Protein AF-A0A2T5BJU6-F1 (afdb_monomer)

Nearest PDB structures (foldseek):
  3zkc-assembly1_A  TM=8.124E-01  e=7.590E+00  Bacillus subtilis subsp. subtilis str. 168
  5d4z-assembly3_4  TM=6.692E-01  e=9.704E+00  Salmonella phage SPC32H

Mean predicted aligned error: 9.02 Å

pLDDT: mean 83.71, std 12.28, range [58.28, 96.88]

Foldseek 3Di:
DCVLLVNDPVVVVCVVVVVDDDDDLVSVQSNCVSVVPDCVVCPPSNPDPPPPPPPPPPDPD

Structure (mmCIF, N/CA/C/O backbone):
data_AF-A0A2T5BJU6-F1
#
_entry.id   AF-A0A2T5BJU6-F1
#
loop_
_atom_site.group_PDB
_atom_site.id
_atom_site.type_symbol
_atom_site.label_atom_id
_atom_site.label_alt_id
_atom_site.label_comp_id
_atom_site.label_asym_id
_atom_site.label_entity_id
_atom_site.label_seq_id
_atom_site.pdbx_PDB_ins_code
_atom_site.Cartn_x
_atom_site.Cartn_y
_atom_site.Cartn_z
_atom_site.occupancy
_atom_site.B_iso_or_equiv
_atom_site.auth_seq_id
_atom_site.auth_comp_id
_atom_site.auth_asym_id
_atom_site.auth_atom_id
_atom_site.pdbx_PDB_model_num
ATOM 1 N N . MET A 1 1 ? -7.609 0.106 2.396 1.00 77.12 1 MET A N 1
ATOM 2 C CA . MET A 1 1 ? -6.130 0.066 2.405 1.00 77.12 1 MET A CA 1
ATOM 3 C C . MET A 1 1 ? -5.566 -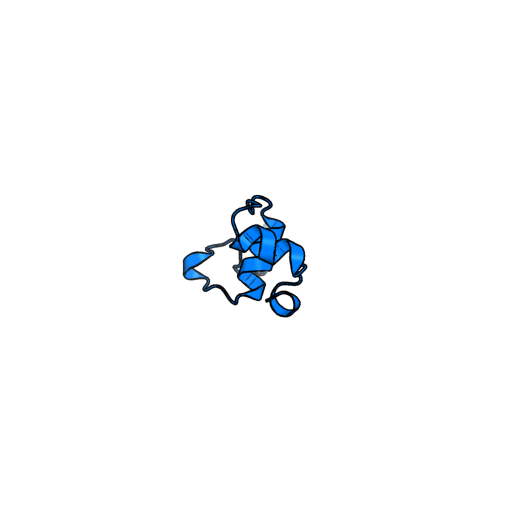1.308 2.726 1.00 77.12 1 MET A C 1
ATOM 5 O O . MET A 1 1 ? -4.880 -1.820 1.866 1.00 77.12 1 MET A O 1
ATOM 9 N N . ALA A 1 2 ? -5.863 -1.937 3.872 1.00 89.25 2 ALA A N 1
ATOM 10 C CA . ALA A 1 2 ? -5.230 -3.215 4.255 1.00 89.25 2 ALA A CA 1
ATOM 11 C C . ALA A 1 2 ? -5.288 -4.323 3.180 1.00 89.25 2 ALA A C 1
ATOM 13 O O . ALA A 1 2 ? -4.297 -5.001 2.937 1.00 89.25 2 ALA A O 1
ATOM 14 N N . LEU A 1 3 ? -6.429 -4.469 2.497 1.00 88.06 3 LEU A N 1
ATOM 15 C CA . LEU A 1 3 ? -6.589 -5.440 1.409 1.00 88.06 3 LEU A CA 1
ATOM 16 C C . LEU A 1 3 ? -5.829 -5.053 0.126 1.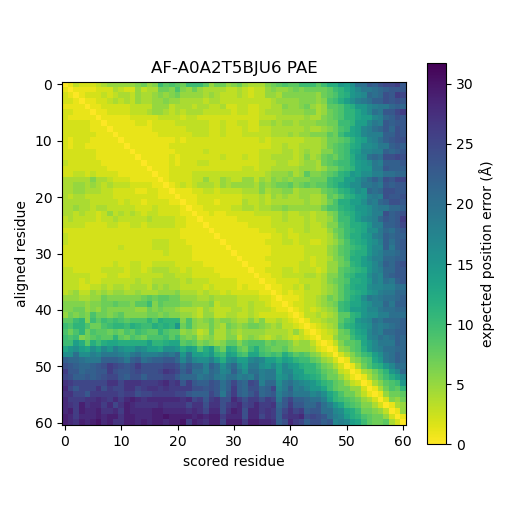00 88.06 3 LEU A C 1
ATOM 18 O O . LEU A 1 3 ? -5.393 -5.931 -0.601 1.00 88.06 3 LEU A O 1
ATOM 22 N N . LEU A 1 4 ? -5.659 -3.754 -0.133 1.00 89.00 4 LEU A N 1
ATOM 23 C CA . LEU A 1 4 ? -4.980 -3.237 -1.328 1.00 89.00 4 LEU A CA 1
ATOM 24 C C . LEU A 1 4 ? -3.458 -3.290 -1.180 1.00 89.00 4 LEU A C 1
ATOM 26 O O . LEU A 1 4 ? -2.750 -3.619 -2.117 1.00 89.00 4 LEU A O 1
ATOM 30 N N . THR A 1 5 ? -2.959 -2.997 0.020 1.00 89.25 5 THR A N 1
ATOM 31 C CA . THR A 1 5 ? -1.524 -2.915 0.306 1.00 89.25 5 THR A CA 1
ATOM 32 C C . THR A 1 5 ? -0.976 -4.196 0.921 1.00 89.25 5 THR A C 1
ATOM 34 O O . THR A 1 5 ? 0.213 -4.282 1.179 1.00 89.25 5 THR A O 1
ATOM 37 N N . GLY A 1 6 ? -1.814 -5.180 1.265 1.00 88.88 6 GLY A N 1
ATOM 38 C CA . GLY A 1 6 ? -1.386 -6.397 1.971 1.00 88.88 6 GLY A CA 1
ATOM 39 C C . GLY A 1 6 ? -0.815 -6.154 3.380 1.00 88.88 6 GLY A C 1
ATOM 40 O O . GLY A 1 6 ? -0.309 -7.078 4.021 1.00 88.88 6 GLY A O 1
ATOM 41 N N . LEU A 1 7 ? -0.881 -4.920 3.890 1.00 91.94 7 LEU A N 1
ATOM 42 C CA . LEU A 1 7 ? -0.432 -4.551 5.230 1.00 91.94 7 LEU A CA 1
ATOM 43 C C . LEU A 1 7 ? -1.576 -4.707 6.235 1.00 91.94 7 LEU A C 1
ATOM 45 O O . LEU A 1 7 ? -2.738 -4.445 5.928 1.00 91.94 7 LEU A O 1
ATOM 49 N N . SER A 1 8 ? -1.255 -5.094 7.474 1.00 94.25 8 SER A N 1
ATOM 50 C CA . SER A 1 8 ? -2.284 -5.203 8.511 1.00 94.25 8 SER A CA 1
ATOM 51 C C . SER A 1 8 ? -2.896 -3.835 8.825 1.00 94.25 8 SER A C 1
ATOM 53 O O . SER A 1 8 ? -2.214 -2.809 8.818 1.00 94.25 8 SER A O 1
ATOM 55 N N . GLN A 1 9 ? -4.185 -3.816 9.166 1.00 94.88 9 GLN A N 1
ATOM 56 C CA . GLN A 1 9 ? -4.877 -2.578 9.535 1.00 94.88 9 GLN A CA 1
ATOM 57 C C . GLN A 1 9 ? -4.218 -1.889 10.743 1.00 94.88 9 GLN A C 1
ATOM 59 O O . GLN A 1 9 ? -4.066 -0.671 10.742 1.00 94.88 9 GLN A O 1
ATOM 64 N N . SER A 1 10 ? -3.742 -2.657 11.726 1.00 95.12 10 SER A N 1
ATOM 65 C CA . SER A 1 10 ? -3.010 -2.125 12.880 1.00 95.12 10 SER A CA 1
ATOM 66 C C . SER A 1 10 ? -1.692 -1.451 12.488 1.00 95.12 10 SER A C 1
ATOM 68 O O . SER A 1 10 ? -1.339 -0.409 13.034 1.00 95.12 10 SER A O 1
ATOM 70 N N . PHE A 1 11 ? -0.971 -2.012 11.513 1.00 93.44 11 PHE A N 1
ATOM 71 C CA . PHE A 1 11 ? 0.263 -1.431 10.990 1.00 93.44 11 PHE A CA 1
ATOM 72 C C . PHE A 1 11 ? -0.007 -0.095 10.298 1.00 93.44 11 PHE A C 1
ATOM 74 O O . PHE A 1 11 ? 0.702 0.875 10.556 1.00 93.44 11 PHE A O 1
ATOM 81 N N . LEU A 1 12 ? -1.046 -0.046 9.461 1.00 94.44 12 LEU A N 1
ATOM 82 C CA . LEU A 1 12 ? -1.466 1.167 8.760 1.00 94.44 12 LEU A CA 1
ATOM 83 C C . LEU A 1 12 ? -1.919 2.256 9.740 1.00 94.44 12 LEU A C 1
ATOM 85 O O . LEU A 1 12 ? -1.462 3.387 9.641 1.00 94.44 12 LEU A O 1
ATOM 89 N N . SER A 1 13 ? -2.705 1.899 10.756 1.00 95.75 13 SER A N 1
ATOM 90 C CA . SER A 1 13 ? -3.158 2.845 11.782 1.00 95.75 13 SER A CA 1
ATOM 91 C C . SER A 1 13 ? -1.998 3.459 12.581 1.00 95.75 13 SER A C 1
ATOM 93 O O . SER A 1 13 ? -1.974 4.669 12.821 1.00 95.75 13 SER A O 1
ATOM 95 N N . MET A 1 14 ? -0.988 2.661 12.951 1.00 96.25 14 MET A N 1
ATOM 96 C CA . MET A 1 14 ? 0.226 3.180 13.601 1.00 96.25 14 MET A CA 1
ATOM 97 C C . MET A 1 14 ? 1.047 4.086 12.674 1.00 96.25 14 MET A C 1
ATOM 99 O O . MET A 1 14 ? 1.727 4.996 13.147 1.00 96.25 14 MET A O 1
ATOM 103 N N . LEU A 1 15 ? 1.005 3.833 11.365 1.00 95.00 15 LEU A N 1
ATOM 104 C CA . LEU A 1 15 ? 1.670 4.665 10.367 1.00 95.00 15 LEU A CA 1
ATOM 105 C C . LEU A 1 15 ? 0.990 6.025 10.219 1.00 95.00 15 LEU A C 1
ATOM 107 O O . LEU A 1 15 ? 1.649 7.055 10.319 1.00 95.00 15 LEU A O 1
ATOM 111 N N . GLU A 1 16 ? -0.326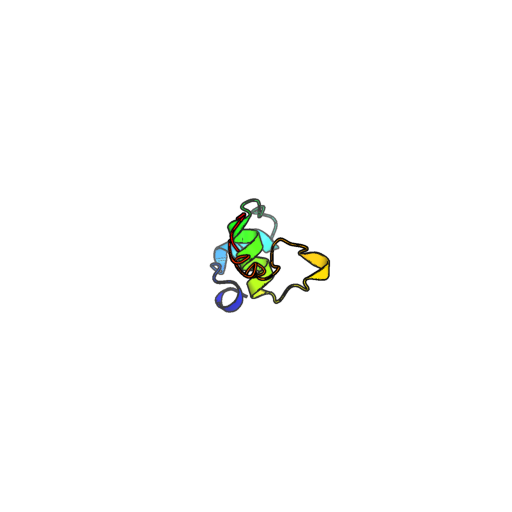 6.020 10.028 1.00 94.44 16 GLU A N 1
ATOM 112 C CA . GLU A 1 16 ? -1.144 7.222 9.822 1.00 94.44 16 GLU A CA 1
ATOM 113 C C . GLU A 1 16 ? -1.156 8.132 11.056 1.00 94.44 16 GLU A C 1
ATOM 115 O O . GLU A 1 16 ? -1.139 9.353 10.931 1.00 94.44 16 GLU A O 1
ATOM 120 N N . SER A 1 17 ? -1.119 7.545 12.255 1.00 96.88 17 SER A N 1
ATOM 121 C CA . SER A 1 17 ? -1.012 8.291 13.517 1.00 96.88 17 SER A CA 1
ATOM 122 C C . SER A 1 17 ? 0.409 8.768 13.842 1.00 96.88 17 SER A C 1
ATOM 124 O O . SER A 1 17 ? 0.618 9.424 14.862 1.00 96.88 17 SER A O 1
ATOM 126 N N . GLY A 1 18 ? 1.405 8.428 13.015 1.00 94.56 18 GLY A N 1
ATOM 127 C CA . GLY A 1 18 ? 2.807 8.796 13.227 1.00 94.56 18 GLY A CA 1
ATOM 128 C C . GLY A 1 18 ? 3.505 8.043 14.366 1.00 94.56 18 GLY A C 1
ATOM 129 O O . GLY A 1 18 ? 4.671 8.318 14.652 1.00 94.56 18 GLY A O 1
ATOM 130 N N . GLN A 1 19 ? 2.840 7.070 14.996 1.00 95.81 19 GLN A N 1
ATOM 131 C CA . GLN A 1 19 ? 3.421 6.222 16.044 1.00 95.81 19 GLN A CA 1
ATOM 132 C C . GLN A 1 19 ? 4.530 5.310 15.508 1.00 95.81 19 GLN A C 1
ATOM 134 O O . GLN A 1 19 ? 5.418 4.895 16.255 1.00 95.81 19 GLN A O 1
ATOM 139 N N . ARG A 1 2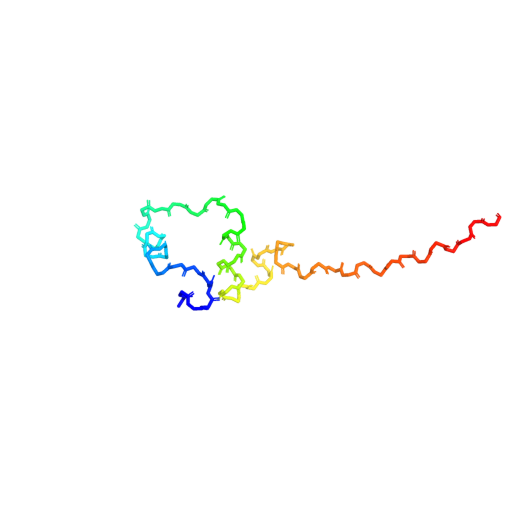0 ? 4.494 4.996 14.207 1.00 93.50 20 ARG A N 1
ATOM 140 C CA . ARG A 1 20 ? 5.499 4.176 13.537 1.00 93.50 20 ARG A CA 1
ATOM 141 C C . ARG A 1 20 ? 5.988 4.833 12.254 1.00 93.50 20 ARG A C 1
ATOM 143 O O . ARG A 1 20 ? 5.204 5.197 11.387 1.00 93.50 20 ARG A O 1
ATOM 150 N N . ARG A 1 21 ? 7.311 4.886 12.091 1.00 94.31 21 ARG A N 1
ATOM 151 C CA . ARG A 1 21 ? 7.948 5.272 10.827 1.00 94.31 21 ARG A CA 1
ATOM 152 C C . ARG A 1 21 ? 8.062 4.074 9.887 1.00 94.31 21 ARG A C 1
ATOM 154 O O . ARG A 1 21 ? 8.445 2.981 10.308 1.00 94.31 21 ARG A O 1
ATOM 161 N N . LEU A 1 22 ? 7.771 4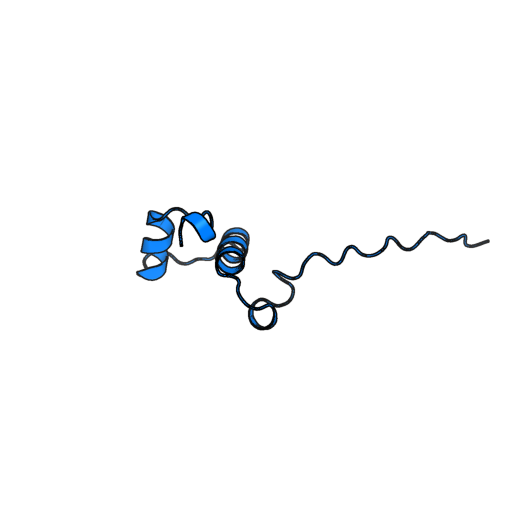.298 8.610 1.00 92.06 22 LEU A N 1
ATOM 162 C CA . LEU A 1 22 ? 7.969 3.319 7.547 1.00 92.06 22 LEU A CA 1
ATOM 163 C C . LEU A 1 22 ? 9.384 3.468 6.982 1.00 92.06 22 LEU A C 1
ATOM 165 O O . LEU A 1 22 ? 9.646 4.361 6.186 1.00 92.06 22 LEU A O 1
ATOM 169 N N . THR A 1 23 ? 10.306 2.625 7.445 1.00 92.56 23 THR A N 1
ATOM 170 C CA . THR A 1 23 ? 11.736 2.693 7.079 1.00 92.56 23 THR A CA 1
ATOM 171 C C . THR A 1 23 ? 12.233 1.476 6.305 1.00 92.56 23 THR A C 1
ATOM 173 O O . THR A 1 23 ? 13.311 1.519 5.722 1.00 92.56 23 THR A O 1
ATOM 176 N N . ASN A 1 24 ? 11.474 0.379 6.301 1.00 91.12 24 ASN A N 1
ATOM 177 C CA . ASN A 1 24 ? 11.818 -0.818 5.543 1.00 91.12 24 ASN A CA 1
ATOM 178 C C . ASN A 1 24 ? 11.378 -0.642 4.082 1.00 91.12 24 ASN A C 1
ATOM 180 O O . ASN A 1 24 ? 10.198 -0.411 3.826 1.00 91.12 24 ASN A O 1
ATOM 184 N N . ILE A 1 25 ? 12.324 -0.770 3.151 1.00 89.94 25 ILE A N 1
ATOM 185 C CA . ILE A 1 25 ? 12.101 -0.501 1.727 1.00 89.94 25 ILE A CA 1
ATOM 186 C C . ILE A 1 25 ? 11.075 -1.441 1.092 1.00 89.94 25 ILE A C 1
ATOM 188 O O . ILE A 1 25 ? 10.214 -0.975 0.354 1.00 89.94 25 ILE A O 1
ATOM 192 N N . ASP A 1 26 ? 11.066 -2.724 1.458 1.00 89.88 26 ASP A N 1
ATOM 193 C 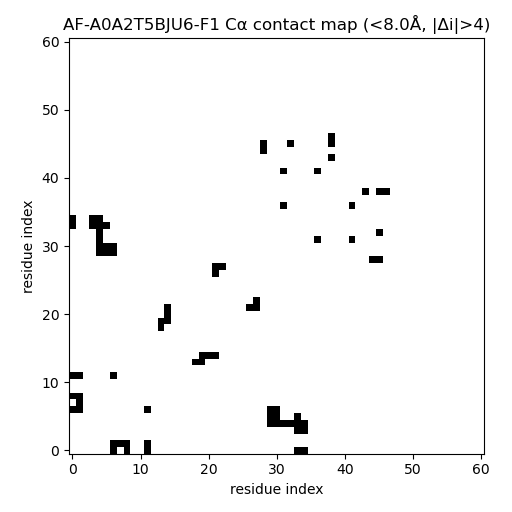CA . ASP A 1 26 ? 10.096 -3.694 0.933 1.00 89.88 26 ASP A CA 1
ATOM 194 C C . ASP A 1 26 ? 8.667 -3.301 1.322 1.00 89.88 26 ASP A C 1
ATOM 196 O O . ASP A 1 26 ? 7.733 -3.373 0.529 1.00 89.88 26 ASP A O 1
ATOM 200 N N . ARG A 1 27 ? 8.494 -2.816 2.554 1.00 91.00 27 ARG A N 1
ATOM 201 C CA . ARG A 1 27 ? 7.206 -2.325 3.055 1.00 91.00 27 ARG A CA 1
ATOM 202 C C . ARG A 1 27 ? 6.798 -1.005 2.405 1.00 91.00 27 ARG A C 1
ATOM 204 O O . ARG A 1 27 ? 5.601 -0.773 2.265 1.00 91.00 27 ARG A O 1
ATOM 211 N N . ILE A 1 28 ? 7.757 -0.157 2.031 1.00 91.62 28 ILE A N 1
ATOM 212 C CA . ILE A 1 28 ? 7.497 1.057 1.244 1.00 91.62 28 ILE A CA 1
ATOM 213 C C . ILE A 1 28 ? 6.999 0.665 -0.145 1.00 91.62 28 ILE A C 1
ATOM 215 O O . ILE A 1 28 ? 5.964 1.169 -0.565 1.00 91.62 28 ILE A O 1
ATOM 219 N N . ILE A 1 29 ? 7.687 -0.261 -0.815 1.00 90.31 29 ILE A N 1
ATOM 220 C CA . ILE A 1 29 ? 7.304 -0.773 -2.135 1.00 90.31 29 ILE A CA 1
ATOM 221 C C . ILE A 1 29 ? 5.883 -1.331 -2.094 1.00 90.31 29 ILE A C 1
ATOM 223 O O . ILE A 1 29 ? 5.028 -0.858 -2.829 1.00 90.31 29 ILE A O 1
ATOM 227 N N . VAL A 1 30 ? 5.604 -2.243 -1.162 1.00 91.56 30 VAL A N 1
ATOM 228 C CA . VAL A 1 30 ? 4.279 -2.859 -0.988 1.00 91.56 30 VAL A CA 1
ATOM 229 C C . VAL A 1 30 ? 3.178 -1.826 -0.709 1.00 91.56 30 VAL A C 1
ATOM 231 O O . VAL A 1 30 ? 2.062 -1.951 -1.209 1.00 91.56 30 VAL A O 1
ATOM 234 N N . LEU A 1 31 ? 3.473 -0.790 0.085 1.00 92.38 31 LEU A N 1
ATOM 235 C CA . LEU A 1 31 ? 2.513 0.281 0.346 1.00 92.38 31 LEU A CA 1
ATOM 236 C C . LEU A 1 31 ? 2.241 1.115 -0.910 1.00 92.38 31 LEU A C 1
ATOM 238 O O . LEU A 1 31 ? 1.083 1.387 -1.199 1.00 92.38 31 LEU A O 1
ATOM 242 N N . LEU A 1 32 ? 3.288 1.548 -1.613 1.00 92.38 32 LEU A N 1
ATOM 243 C CA . LEU A 1 32 ? 3.168 2.417 -2.785 1.00 92.38 32 LEU A CA 1
ATOM 244 C C . LEU A 1 32 ? 2.532 1.690 -3.975 1.00 92.38 32 LEU A C 1
ATOM 246 O O . LEU A 1 32 ? 1.679 2.268 -4.639 1.00 92.38 32 LEU A O 1
ATOM 250 N N . ASP A 1 33 ? 2.886 0.424 -4.186 1.00 90.06 33 ASP A N 1
ATOM 251 C CA . ASP A 1 33 ? 2.287 -0.448 -5.199 1.00 90.06 33 ASP A CA 1
ATOM 252 C C . ASP A 1 33 ? 0.789 -0.658 -4.931 1.00 90.06 33 ASP A C 1
ATOM 254 O O . ASP A 1 33 ? -0.051 -0.377 -5.780 1.00 90.06 33 ASP A O 1
ATOM 258 N N . GLY A 1 34 ? 0.418 -1.005 -3.692 1.00 91.00 34 GLY A N 1
ATOM 259 C CA . GLY A 1 34 ? -0.988 -1.151 -3.305 1.00 91.00 34 GLY A CA 1
ATOM 260 C C . GLY A 1 34 ? -1.797 0.153 -3.293 1.00 91.00 34 GLY A C 1
ATOM 261 O O . GLY A 1 34 ? -3.020 0.113 -3.148 1.00 91.00 34 GLY A O 1
ATOM 262 N N . LEU A 1 35 ? -1.138 1.309 -3.405 1.00 91.69 35 LEU A N 1
ATOM 263 C CA . LEU A 1 35 ? -1.778 2.616 -3.579 1.00 91.69 35 LEU A CA 1
ATOM 264 C C . LEU A 1 35 ? -1.825 3.075 -5.035 1.00 91.69 35 LEU A C 1
ATOM 266 O O . LEU A 1 35 ? -2.344 4.162 -5.281 1.00 91.69 35 LEU A O 1
ATOM 270 N N . ASP A 1 36 ? -1.310 2.270 -5.966 1.00 89.62 36 ASP A N 1
ATOM 271 C CA . ASP A 1 36 ? -1.171 2.629 -7.377 1.00 89.62 36 ASP A CA 1
ATOM 272 C C . ASP A 1 36 ? -0.424 3.967 -7.543 1.00 89.62 36 ASP A C 1
ATOM 274 O O . ASP A 1 36 ? -0.841 4.884 -8.255 1.00 89.62 36 ASP A O 1
ATOM 278 N N . ALA A 1 37 ? 0.664 4.128 -6.777 1.00 90.06 37 ALA A N 1
ATOM 279 C CA . ALA A 1 37 ? 1.443 5.355 -6.780 1.00 90.06 37 ALA A CA 1
ATOM 280 C C . ALA A 1 37 ? 2.086 5.579 -8.164 1.00 90.06 37 ALA A C 1
ATOM 282 O O . ALA A 1 37 ? 2.726 4.671 -8.698 1.00 90.06 37 ALA A O 1
ATOM 283 N N . PRO A 1 38 ? 1.977 6.790 -8.740 1.00 86.88 38 PRO A N 1
ATOM 284 C CA . PRO A 1 38 ? 2.473 7.050 -10.084 1.00 86.88 38 PRO A CA 1
ATOM 285 C C . PRO A 1 38 ? 3.998 6.927 -10.157 1.00 86.88 38 PRO A C 1
ATOM 287 O O . PRO A 1 38 ? 4.724 7.378 -9.264 1.00 86.88 38 PRO A O 1
ATOM 290 N N . ALA A 1 39 ? 4.479 6.373 -11.273 1.00 84.06 39 ALA A N 1
ATOM 291 C CA . ALA A 1 39 ? 5.897 6.101 -11.515 1.00 84.06 39 ALA A CA 1
ATOM 292 C C . ALA A 1 39 ? 6.782 7.355 -11.405 1.00 84.06 39 ALA A C 1
ATOM 294 O O . ALA A 1 39 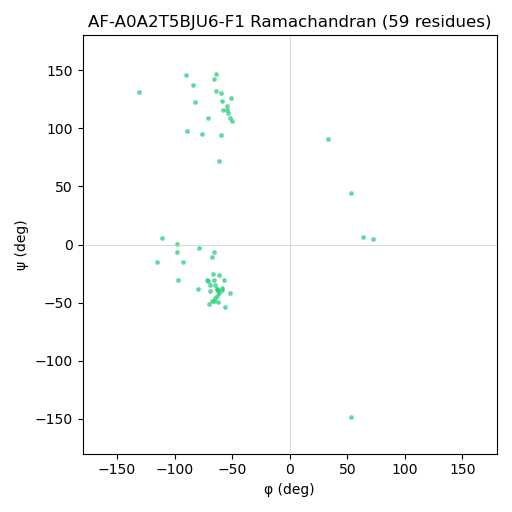? 7.929 7.273 -10.964 1.00 84.06 39 ALA A O 1
ATOM 295 N N . ASP A 1 40 ? 6.228 8.523 -11.730 1.00 86.69 40 ASP A N 1
ATOM 296 C CA . ASP A 1 40 ? 6.895 9.824 -11.636 1.00 86.69 40 ASP A CA 1
ATOM 297 C C . ASP A 1 40 ? 7.318 10.166 -10.192 1.00 86.69 40 ASP A C 1
ATOM 299 O O . ASP A 1 40 ? 8.271 10.916 -9.984 1.00 86.69 40 ASP A O 1
ATOM 303 N N . LEU A 1 41 ? 6.626 9.605 -9.188 1.00 86.12 41 LEU A N 1
ATOM 304 C CA . LEU A 1 41 ? 6.912 9.795 -7.761 1.00 86.12 41 LEU A CA 1
ATOM 305 C C . LEU A 1 41 ? 7.762 8.670 -7.165 1.00 86.12 41 LEU A C 1
ATOM 307 O O . LEU A 1 41 ? 8.514 8.903 -6.219 1.00 86.12 41 LEU A O 1
ATOM 311 N N . THR A 1 42 ? 7.640 7.448 -7.685 1.00 86.38 42 THR A N 1
ATOM 312 C CA . THR A 1 42 ? 8.353 6.277 -7.149 1.00 86.38 42 THR A CA 1
ATOM 313 C C . THR A 1 42 ? 9.691 6.022 -7.835 1.00 86.38 42 THR A C 1
ATOM 315 O O . THR A 1 42 ? 10.513 5.258 -7.322 1.00 86.38 42 THR A O 1
ATOM 318 N N . GLY A 1 43 ? 9.925 6.650 -8.990 1.00 81.19 43 GLY A N 1
ATOM 319 C CA . GLY A 1 43 ? 11.127 6.463 -9.792 1.00 81.19 43 GLY A CA 1
ATOM 320 C C . GLY A 1 43 ? 11.376 4.980 -10.105 1.00 81.19 43 GLY A C 1
ATOM 321 O O . GLY A 1 43 ? 10.422 4.201 -10.185 1.00 81.19 43 GLY A O 1
ATOM 32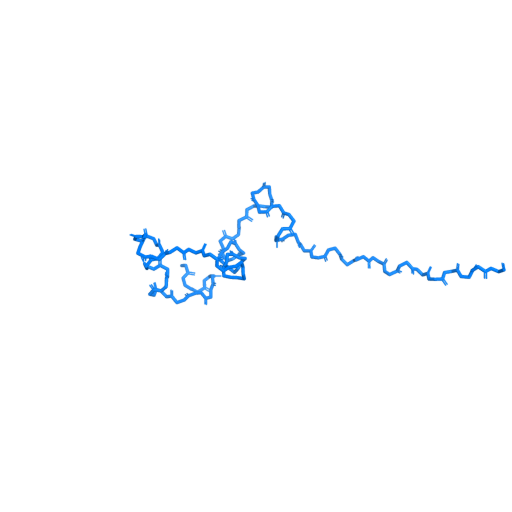2 N N . PRO A 1 44 ? 12.644 4.543 -10.232 1.00 80.31 44 PRO A N 1
ATOM 323 C CA . PRO A 1 44 ? 12.979 3.176 -10.638 1.00 80.31 44 PRO A CA 1
ATOM 324 C C . PRO A 1 44 ? 12.565 2.101 -9.621 1.00 80.31 44 PRO A C 1
ATOM 326 O O . PRO A 1 44 ? 12.697 0.918 -9.910 1.00 80.31 44 PRO A O 1
ATOM 329 N N . MET A 1 45 ? 12.082 2.488 -8.437 1.00 78.75 45 MET A N 1
ATOM 330 C CA . MET A 1 45 ? 11.777 1.569 -7.342 1.00 78.75 45 MET A CA 1
ATOM 331 C C . MET A 1 45 ? 10.564 0.672 -7.619 1.00 78.75 45 MET A C 1
ATOM 333 O O . MET A 1 45 ? 10.567 -0.479 -7.195 1.00 78.75 45 MET A O 1
ATOM 337 N N . LEU A 1 46 ? 9.551 1.193 -8.323 1.00 78.75 46 LEU A N 1
ATOM 338 C CA . LEU A 1 46 ? 8.377 0.429 -8.776 1.00 78.75 46 LEU A CA 1
ATOM 339 C C . LEU A 1 46 ? 8.343 0.238 -10.295 1.00 78.75 46 LEU A C 1
ATOM 341 O O . LEU A 1 46 ? 7.363 -0.284 -10.825 1.00 78.75 46 LEU A O 1
ATOM 345 N N . LEU A 1 47 ? 9.385 0.663 -11.020 1.00 74.31 47 LEU A N 1
ATOM 346 C CA . LEU A 1 47 ? 9.448 0.362 -12.444 1.00 74.31 47 LEU A CA 1
ATOM 347 C C . LEU A 1 47 ? 9.438 -1.165 -12.596 1.00 74.31 47 LEU A C 1
ATOM 349 O O . LEU A 1 47 ? 10.242 -1.834 -11.936 1.00 74.31 47 LEU A O 1
ATOM 353 N N . PRO A 1 48 ? 8.573 -1.728 -13.462 1.00 65.19 48 PRO A N 1
ATOM 354 C CA . PRO A 1 48 ? 8.671 -3.131 -13.820 1.00 65.19 48 PRO A CA 1
ATOM 355 C C . PRO A 1 48 ? 10.116 -3.370 -14.226 1.00 65.19 48 PRO A C 1
ATOM 357 O O . PRO A 1 48 ? 10.628 -2.613 -15.057 1.00 65.19 48 PRO A O 1
ATOM 360 N N . ALA A 1 49 ? 10.783 -4.353 -13.610 1.00 65.12 49 ALA A N 1
ATOM 361 C CA . ALA A 1 49 ? 12.130 -4.727 -14.007 1.00 65.12 49 ALA A CA 1
ATOM 362 C C . ALA A 1 49 ? 12.078 -4.919 -15.519 1.00 65.12 49 ALA A C 1
ATOM 364 O O . ALA A 1 49 ? 11.433 -5.857 -15.994 1.00 65.12 49 ALA A O 1
ATOM 365 N N . GLN A 1 50 ? 12.646 -3.972 -16.274 1.00 59.50 50 GLN A N 1
ATOM 366 C CA . GLN A 1 50 ? 12.736 -4.106 -17.712 1.00 59.50 50 GLN A CA 1
ATOM 367 C C . GLN A 1 50 ? 13.412 -5.449 -17.899 1.00 59.50 50 GLN A C 1
ATOM 369 O O . GLN A 1 50 ? 14.549 -5.634 -17.460 1.00 59.50 50 GLN A O 1
ATOM 374 N N . VAL A 1 51 ? 12.672 -6.406 -18.456 1.00 59.06 51 VAL A N 1
ATOM 375 C CA . VAL A 1 51 ? 13.234 -7.666 -18.904 1.00 59.06 51 VAL A CA 1
ATOM 376 C C . VAL A 1 51 ? 14.248 -7.225 -19.938 1.00 59.06 51 VAL A C 1
ATOM 378 O O . VAL A 1 51 ? 13.880 -6.902 -21.064 1.00 59.06 51 VAL A O 1
ATOM 381 N N . MET A 1 52 ? 15.505 -7.067 -19.520 1.00 58.28 52 MET A N 1
ATOM 382 C CA . MET A 1 52 ? 16.590 -6.811 -20.442 1.00 58.28 52 MET A CA 1
ATOM 383 C C . MET A 1 52 ? 16.490 -7.964 -21.432 1.00 58.28 52 MET A C 1
ATOM 385 O O . MET A 1 52 ? 16.596 -9.116 -20.994 1.00 58.28 52 MET A O 1
ATOM 389 N N . PRO A 1 53 ? 16.205 -7.716 -22.724 1.00 61.19 53 PRO A N 1
ATOM 390 C CA . PRO A 1 53 ? 16.282 -8.790 -23.688 1.00 61.19 53 PRO A CA 1
ATOM 391 C C . PRO A 1 53 ? 17.716 -9.289 -23.580 1.00 61.19 53 PRO A C 1
ATOM 393 O O . PRO A 1 53 ? 18.651 -8.506 -23.757 1.00 61.19 53 PRO A O 1
ATOM 396 N N . ALA A 1 54 ? 17.883 -10.544 -23.152 1.00 64.44 54 ALA A N 1
ATOM 397 C CA . ALA A 1 54 ? 19.190 -11.161 -23.038 1.00 64.44 54 ALA A CA 1
ATOM 398 C C . ALA A 1 54 ? 19.871 -10.958 -24.390 1.00 64.44 54 ALA A C 1
ATOM 400 O O . ALA A 1 54 ? 19.414 -11.509 -25.393 1.00 64.44 54 ALA A O 1
ATOM 401 N N . LEU A 1 55 ? 20.880 -10.082 -24.434 1.00 68.94 55 LEU A N 1
ATOM 402 C CA . LEU A 1 55 ? 21.628 -9.834 -25.655 1.00 68.94 55 LEU A CA 1
ATOM 403 C C . LEU A 1 55 ? 22.126 -11.205 -26.114 1.00 68.94 55 LEU A C 1
ATOM 405 O O . LEU A 1 55 ? 22.818 -11.869 -25.332 1.00 68.94 55 LEU A O 1
ATOM 409 N N . PRO A 1 56 ? 21.746 -11.679 -27.315 1.00 65.31 56 PRO A N 1
ATOM 410 C CA . PRO A 1 56 ? 22.292 -12.925 -27.801 1.00 65.31 56 PRO A CA 1
ATOM 411 C C . PRO A 1 56 ? 23.802 -12.719 -27.852 1.00 65.31 56 PRO A C 1
ATOM 413 O O . PRO A 1 56 ? 24.279 -11.768 -28.472 1.00 65.31 56 PRO A O 1
ATOM 416 N N . LEU A 1 57 ? 24.540 -13.583 -27.154 1.00 66.44 57 LEU A N 1
ATOM 417 C CA . LEU A 1 57 ? 25.984 -13.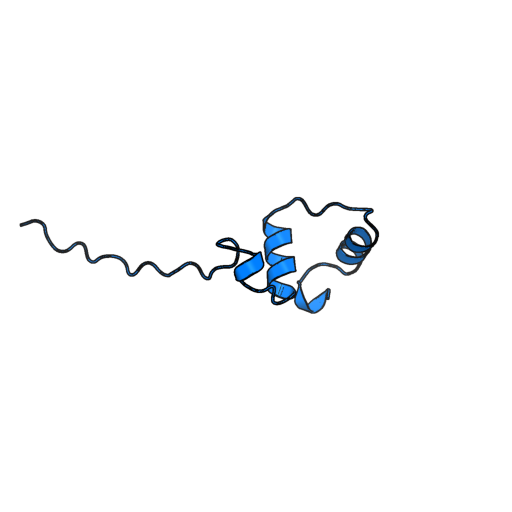746 -27.290 1.00 66.44 57 LEU A CA 1
ATOM 418 C C . LEU A 1 57 ? 26.264 -14.184 -28.737 1.00 66.44 57 LEU A C 1
ATOM 420 O O . LEU A 1 57 ? 26.541 -15.349 -29.009 1.00 66.44 57 LEU A O 1
ATOM 424 N N . GLN A 1 58 ? 26.112 -13.275 -29.701 1.00 67.19 58 GLN A N 1
ATOM 425 C CA . GLN A 1 58 ? 26.512 -13.513 -31.073 1.00 67.19 58 GLN A CA 1
ATOM 426 C C . GLN A 1 58 ? 28.028 -13.380 -31.126 1.00 67.19 58 GLN A C 1
ATOM 428 O O . GLN A 1 58 ? 28.579 -12.288 -31.196 1.00 67.19 58 GLN A O 1
ATOM 433 N N . ALA A 1 59 ? 28.653 -14.551 -31.002 1.00 59.75 59 ALA A N 1
ATOM 434 C CA . ALA A 1 59 ? 29.824 -14.990 -31.744 1.00 59.75 59 ALA A CA 1
ATOM 435 C C . ALA A 1 59 ? 30.820 -13.881 -32.106 1.00 59.75 59 ALA A C 1
ATOM 437 O O . ALA A 1 59 ? 30.777 -13.313 -33.197 1.00 59.75 59 ALA A O 1
ATOM 438 N N . VAL A 1 60 ? 31.784 -13.656 -31.215 1.00 58.84 60 VAL A N 1
ATOM 439 C CA . VAL A 1 60 ? 33.087 -13.156 -31.653 1.00 58.84 60 VAL A CA 1
ATOM 440 C C . VAL A 1 60 ? 33.745 -14.321 -32.393 1.00 58.84 60 VAL A C 1
ATOM 442 O O . VAL A 1 60 ? 34.017 -15.358 -31.785 1.00 58.84 60 VAL A O 1
ATOM 445 N N . SER A 1 61 ? 33.846 -14.182 -33.716 1.00 63.97 61 SER A N 1
ATOM 446 C CA . SER A 1 61 ? 34.568 -15.100 -34.609 1.00 63.97 61 SER A CA 1
ATOM 447 C C . SER A 1 61 ? 36.063 -14.821 -34.566 1.00 63.97 61 SER A C 1
ATOM 449 O O . SER A 1 61 ? 36.416 -13.631 -34.407 1.00 63.97 61 SER A O 1
#

Solvent-accessible surface area (backbone atoms only — not comparable to full-atom values): 3972 Å² total; per-residue (Å²): 103,38,85,54,30,74,43,56,61,70,59,51,52,33,40,78,71,64,79,38,84,90,78,55,64,70,61,49,49,40,44,41,59,39,62,69,57,57,57,92,80,52,45,79,79,72,48,74,78,74,76,69,75,76,74,77,86,74,73,89,126

Sequence (61 aa):
MALLTGLSQSFLSMLESGQRRLTNIDRIIVLLDGLDAPADLTGPMLLPAQVMPALPLQAVS

Secondary structure (DSSP, 8-state):
-HHHH---HHHHHHHHTTSS----HHHHHHHHHTTT--HHHHGGGSS--------------

Radius of gyration: 17.78 Å; Cα contacts (8 Å, |Δi|>4): 40; chains: 1; bounding box: 41×25×51 Å